Protein AF-A0A7U4E3Y2-F1 (afdb_monomer_lite)

Structure (mmCIF, N/CA/C/O backbone):
data_AF-A0A7U4E3Y2-F1
#
_entry.id   AF-A0A7U4E3Y2-F1
#
loop_
_atom_site.group_PDB
_atom_site.id
_atom_site.type_symbol
_atom_site.label_atom_id
_atom_site.label_alt_id
_atom_site.label_comp_id
_atom_site.label_asym_id
_atom_site.label_entity_id
_atom_site.label_seq_id
_atom_site.pdbx_PDB_ins_code
_atom_site.Cartn_x
_atom_site.Cartn_y
_atom_site.Cartn_z
_atom_site.occupancy
_atom_site.B_iso_or_equiv
_atom_site.auth_seq_id
_atom_site.auth_comp_id
_atom_site.auth_asym_id
_atom_site.auth_atom_id
_atom_site.pdbx_PDB_model_num
ATOM 1 N N . MET A 1 1 ? -3.030 -3.493 -23.514 1.00 62.75 1 MET A N 1
ATOM 2 C CA . MET A 1 1 ? -1.563 -3.368 -23.587 1.00 62.75 1 MET A CA 1
ATOM 3 C C . MET A 1 1 ? -1.017 -4.120 -22.395 1.00 62.75 1 MET A C 1
ATOM 5 O O . MET A 1 1 ? -1.572 -3.961 -21.314 1.00 62.75 1 MET A O 1
ATOM 9 N N . GLU A 1 2 ? -0.051 -5.001 -22.611 1.00 79.94 2 GLU A N 1
ATOM 10 C CA . GLU A 1 2 ? 0.626 -5.702 -21.521 1.00 79.94 2 GLU A CA 1
ATOM 11 C C . GLU A 1 2 ? 1.641 -4.741 -20.890 1.00 79.94 2 GLU A C 1
ATOM 13 O O . GLU A 1 2 ? 2.285 -3.979 -21.611 1.00 79.94 2 GLU A O 1
ATOM 18 N N . ILE A 1 3 ? 1.709 -4.692 -19.558 1.00 89.19 3 ILE A N 1
ATOM 19 C CA . ILE A 1 3 ? 2.671 -3.833 -18.860 1.00 89.19 3 ILE A CA 1
ATOM 20 C C . ILE A 1 3 ? 4.043 -4.491 -18.976 1.00 89.19 3 ILE A C 1
ATOM 22 O O . ILE A 1 3 ? 4.231 -5.607 -18.504 1.00 89.19 3 ILE A O 1
ATOM 26 N N . GLU A 1 4 ? 4.988 -3.804 -19.610 1.00 91.19 4 GLU A N 1
ATOM 27 C CA . GLU A 1 4 ? 6.334 -4.325 -19.834 1.00 91.19 4 GLU A CA 1
ATOM 28 C C . GLU A 1 4 ? 7.203 -4.212 -18.574 1.00 91.19 4 GLU A C 1
ATOM 30 O O . GLU A 1 4 ? 7.317 -3.144 -17.963 1.00 91.19 4 GLU A O 1
ATOM 35 N N . TYR A 1 5 ? 7.875 -5.304 -18.222 1.00 94.12 5 TYR A N 1
ATOM 36 C CA . TYR A 1 5 ? 8.876 -5.353 -17.161 1.00 94.12 5 TYR A CA 1
ATOM 37 C C . TYR A 1 5 ? 10.044 -6.264 -17.556 1.00 94.12 5 TYR A C 1
ATOM 39 O O . TYR A 1 5 ? 9.943 -7.058 -18.492 1.00 94.12 5 TYR A O 1
ATOM 47 N N . TYR A 1 6 ? 11.166 -6.131 -16.854 1.00 95.25 6 TYR A N 1
ATOM 48 C CA . TYR A 1 6 ? 12.346 -6.986 -16.990 1.00 95.25 6 TYR A CA 1
ATOM 49 C C . TYR A 1 6 ? 12.794 -7.495 -15.621 1.00 95.25 6 TYR A C 1
ATOM 51 O O . TYR A 1 6 ? 12.542 -6.852 -14.606 1.00 95.25 6 TYR A O 1
ATOM 59 N N . GLU A 1 7 ? 13.474 -8.637 -15.590 1.00 95.94 7 GLU A N 1
ATOM 60 C CA . GLU A 1 7 ? 14.035 -9.196 -14.360 1.00 95.94 7 GLU A CA 1
ATOM 61 C C . GLU A 1 7 ? 15.538 -8.899 -14.273 1.00 95.94 7 GLU A C 1
ATOM 63 O O . GLU A 1 7 ? 16.268 -9.034 -15.261 1.00 95.94 7 GLU A O 1
ATOM 68 N N . ARG A 1 8 ? 16.013 -8.520 -13.084 1.00 94.69 8 ARG A N 1
ATOM 69 C CA . ARG A 1 8 ? 17.439 -8.471 -12.749 1.00 94.69 8 ARG A CA 1
ATOM 70 C C . ARG A 1 8 ? 17.638 -8.897 -11.299 1.00 94.69 8 ARG A C 1
ATOM 72 O O . ARG A 1 8 ? 16.977 -8.374 -10.409 1.00 94.69 8 ARG A O 1
ATOM 79 N N . ASP A 1 9 ? 18.547 -9.843 -11.075 1.00 93.31 9 ASP A N 1
ATOM 80 C CA . ASP A 1 9 ? 18.881 -10.375 -9.745 1.00 93.31 9 ASP A CA 1
ATOM 81 C C . ASP A 1 9 ? 17.654 -10.874 -8.948 1.00 93.31 9 ASP A C 1
ATOM 83 O O . ASP A 1 9 ? 17.584 -10.725 -7.729 1.00 93.31 9 ASP A O 1
ATOM 87 N N . GLY A 1 10 ? 16.665 -11.459 -9.640 1.00 92.19 10 GLY A N 1
ATOM 88 C CA . GLY A 1 10 ? 15.426 -11.964 -9.037 1.00 92.19 10 GLY A CA 1
ATOM 89 C C . GLY A 1 10 ? 14.390 -10.889 -8.684 1.00 92.19 10 GLY A C 1
ATOM 90 O O . GLY A 1 10 ? 13.393 -11.198 -8.035 1.00 92.19 10 GLY A O 1
ATOM 91 N N . ILE A 1 11 ? 14.607 -9.636 -9.094 1.00 93.81 11 ILE A N 1
ATOM 92 C CA . ILE A 1 11 ? 13.677 -8.519 -8.900 1.00 93.81 11 ILE A CA 1
ATOM 93 C C . ILE A 1 11 ? 13.104 -8.119 -10.261 1.00 93.81 11 ILE A C 1
ATOM 95 O O . ILE A 1 11 ? 13.845 -7.962 -11.232 1.00 93.81 11 ILE A O 1
ATOM 99 N N . ASN A 1 12 ? 11.785 -7.931 -10.330 1.00 96.56 12 ASN A N 1
ATOM 100 C CA . ASN A 1 12 ? 11.120 -7.394 -11.516 1.00 96.56 12 ASN A CA 1
ATOM 101 C C . ASN A 1 12 ? 11.146 -5.865 -11.498 1.00 96.56 12 ASN A C 1
ATOM 103 O O . ASN A 1 12 ? 10.897 -5.249 -10.465 1.00 96.56 12 ASN A O 1
ATOM 107 N N . PHE A 1 13 ? 11.386 -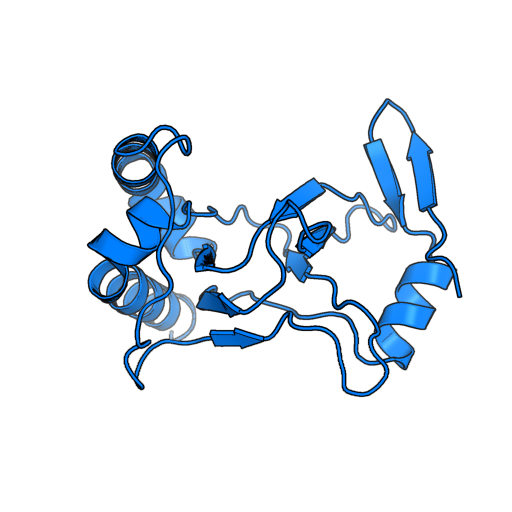5.249 -12.649 1.00 97.50 13 PHE A N 1
ATOM 108 C CA . PHE A 1 13 ? 11.453 -3.804 -12.831 1.00 97.50 13 PHE A CA 1
ATOM 109 C C . PHE A 1 13 ? 10.527 -3.380 -13.962 1.00 97.50 13 PHE A C 1
ATOM 111 O O . PHE A 1 13 ? 10.596 -3.937 -15.058 1.00 97.50 13 PHE A O 1
ATOM 118 N N . LEU A 1 14 ? 9.698 -2.362 -13.735 1.00 97.38 14 LEU A N 1
ATOM 119 C CA . LEU A 1 14 ? 8.948 -1.729 -14.817 1.00 97.38 14 LEU A CA 1
ATOM 120 C C . LEU A 1 14 ? 9.908 -1.023 -15.779 1.00 97.38 14 LEU A C 1
ATOM 122 O O . LEU A 1 14 ? 10.882 -0.393 -15.362 1.00 97.38 14 LEU A O 1
ATOM 126 N N . THR A 1 15 ? 9.613 -1.081 -17.078 1.00 96.50 15 THR A N 1
ATOM 127 C CA . THR A 1 15 ? 10.334 -0.253 -18.053 1.00 96.50 15 THR A CA 1
ATOM 128 C C . THR A 1 15 ? 9.908 1.214 -17.929 1.00 96.50 15 THR A C 1
ATOM 130 O O . THR A 1 15 ? 8.796 1.528 -17.497 1.00 96.50 15 THR A O 1
ATOM 133 N N . ALA A 1 16 ? 10.758 2.144 -18.374 1.00 94.94 16 ALA A N 1
ATOM 134 C CA . ALA A 1 16 ? 10.388 3.560 -18.433 1.00 94.94 16 ALA A CA 1
ATOM 135 C C . ALA A 1 16 ? 9.137 3.804 -19.306 1.00 94.94 16 ALA A C 1
ATOM 137 O O . ALA A 1 16 ? 8.304 4.643 -18.969 1.00 94.94 16 ALA A O 1
ATOM 138 N N . ASN A 1 17 ? 8.966 3.030 -20.387 1.00 95.50 17 ASN A N 1
ATOM 139 C CA . ASN A 1 17 ? 7.773 3.085 -21.238 1.00 95.50 17 ASN A CA 1
ATOM 140 C C . ASN A 1 17 ? 6.518 2.618 -20.491 1.00 95.50 17 ASN A C 1
ATOM 142 O O . ASN A 1 17 ? 5.470 3.253 -20.603 1.00 95.50 17 ASN A O 1
ATOM 146 N N . ALA A 1 18 ? 6.623 1.544 -19.703 1.00 96.19 18 ALA A N 1
ATOM 147 C CA . ALA A 1 18 ? 5.526 1.063 -18.873 1.00 96.19 18 ALA A CA 1
ATOM 148 C C . ALA A 1 18 ? 5.103 2.113 -17.838 1.00 96.19 18 ALA A C 1
ATOM 150 O O . ALA A 1 18 ? 3.914 2.403 -17.712 1.00 96.19 18 ALA A O 1
ATOM 151 N N . VAL A 1 19 ? 6.058 2.746 -17.149 1.00 96.31 19 VAL A N 1
ATOM 152 C CA . VAL A 1 19 ? 5.756 3.829 -16.198 1.00 96.31 19 VAL A CA 1
ATOM 153 C C . VAL A 1 19 ? 5.124 5.028 -16.905 1.00 96.31 19 VAL A C 1
ATOM 155 O O . VAL A 1 19 ? 4.103 5.529 -16.437 1.00 96.31 19 VAL A O 1
ATOM 158 N N . ALA A 1 20 ? 5.657 5.451 -18.055 1.00 95.62 20 ALA A N 1
ATOM 159 C CA . ALA A 1 20 ? 5.083 6.543 -18.841 1.00 95.62 20 ALA A CA 1
ATOM 160 C C . ALA A 1 20 ? 3.629 6.254 -19.255 1.00 95.62 20 ALA A C 1
ATOM 162 O O . ALA A 1 20 ? 2.765 7.117 -19.100 1.00 95.62 20 ALA A O 1
ATOM 163 N N . TYR A 1 21 ? 3.341 5.025 -19.692 1.00 95.81 21 TYR A N 1
ATOM 164 C CA . TYR A 1 21 ? 1.981 4.579 -19.991 1.00 95.81 21 TYR A CA 1
ATOM 165 C C . TYR A 1 21 ? 1.075 4.638 -18.753 1.00 95.81 21 TYR A C 1
ATOM 167 O O . TYR A 1 21 ? -0.019 5.202 -18.811 1.00 95.81 21 TYR A O 1
ATOM 175 N N . LEU A 1 22 ? 1.524 4.111 -17.608 1.00 96.56 22 LEU A N 1
ATOM 176 C CA . LEU A 1 22 ? 0.753 4.156 -16.363 1.00 96.56 22 LEU A CA 1
ATOM 177 C C . LEU A 1 22 ? 0.461 5.602 -15.921 1.00 96.56 22 LEU A C 1
ATOM 179 O O . LEU A 1 22 ? -0.651 5.888 -15.469 1.00 96.56 22 LEU A O 1
ATOM 183 N N . MET A 1 23 ? 1.418 6.521 -16.083 1.00 95.50 23 MET A N 1
ATOM 184 C CA . MET A 1 23 ? 1.230 7.951 -15.808 1.00 95.50 23 MET A CA 1
ATOM 185 C C . MET A 1 23 ? 0.214 8.587 -16.764 1.00 95.50 23 MET A C 1
ATOM 187 O O . MET A 1 23 ? -0.714 9.259 -16.310 1.00 95.50 23 MET A O 1
ATOM 191 N N . GLU A 1 24 ? 0.347 8.350 -18.072 1.00 96.19 24 GLU A N 1
ATOM 192 C CA . GLU A 1 24 ? -0.558 8.879 -19.102 1.00 96.19 24 GLU A CA 1
ATOM 193 C C . GLU A 1 24 ? -2.006 8.430 -18.862 1.00 96.19 24 GLU A C 1
ATOM 195 O O . GLU A 1 24 ? -2.941 9.232 -18.930 1.00 96.19 24 GLU A O 1
ATOM 200 N N . GLN A 1 25 ? -2.188 7.160 -18.497 1.00 95.94 25 GLN A N 1
ATOM 201 C CA . GLN A 1 25 ? -3.495 6.577 -18.197 1.00 95.94 25 GLN A CA 1
ATOM 202 C C . GLN A 1 25 ? -4.009 6.906 -16.783 1.00 95.94 25 GLN A C 1
ATOM 204 O O . GLN A 1 25 ? -5.108 6.477 -16.420 1.00 95.94 25 GLN A O 1
ATOM 209 N N . LYS A 1 26 ? -3.249 7.668 -15.980 1.00 96.38 26 LYS A N 1
ATOM 210 C CA . LYS A 1 26 ? -3.566 8.004 -14.577 1.00 96.38 26 LYS A CA 1
ATOM 211 C C . LYS A 1 26 ? -3.828 6.759 -13.720 1.00 96.38 26 LYS A C 1
ATOM 213 O O . LYS A 1 26 ? -4.767 6.716 -12.925 1.00 96.38 26 LYS A O 1
ATOM 218 N N . LEU A 1 27 ? -3.004 5.732 -13.915 1.00 97.25 27 LEU A N 1
ATOM 219 C CA . LEU A 1 27 ? -3.095 4.443 -13.230 1.00 97.25 27 LEU A CA 1
ATOM 220 C C . LEU A 1 27 ? -2.175 4.343 -12.012 1.00 97.25 27 LEU A C 1
ATOM 222 O O . LEU A 1 27 ? -2.240 3.346 -11.307 1.00 97.25 27 LEU A O 1
ATOM 226 N N . ILE A 1 28 ? -1.344 5.349 -11.740 1.00 97.69 28 ILE A N 1
ATOM 227 C CA . ILE A 1 28 ? -0.491 5.383 -10.548 1.00 97.69 28 ILE A CA 1
ATOM 228 C C . ILE A 1 28 ? -1.223 6.105 -9.422 1.00 97.69 28 ILE A C 1
ATOM 230 O O . ILE A 1 28 ? -1.695 7.230 -9.591 1.00 97.69 28 ILE A O 1
ATOM 234 N N . VAL A 1 29 ? -1.292 5.453 -8.266 1.00 97.88 29 VAL A N 1
ATOM 235 C CA . VAL A 1 29 ? -1.754 6.036 -7.010 1.00 97.88 29 VAL A CA 1
ATOM 236 C C . VAL A 1 29 ? -0.538 6.267 -6.124 1.00 97.88 29 VAL A C 1
ATOM 238 O O . VAL A 1 29 ? 0.235 5.349 -5.862 1.00 97.88 29 VAL A O 1
ATOM 241 N N . GLU A 1 30 ? -0.381 7.497 -5.648 1.00 96.38 30 GLU A N 1
ATOM 242 C CA . GLU A 1 30 ? 0.577 7.852 -4.604 1.00 96.38 30 GLU A CA 1
ATOM 243 C C . GLU A 1 30 ? -0.125 7.836 -3.244 1.00 96.38 30 GLU A C 1
ATOM 245 O O . GLU A 1 30 ? -1.229 8.368 -3.100 1.00 96.38 30 GLU A O 1
ATOM 250 N N . ALA A 1 31 ? 0.515 7.259 -2.226 1.00 94.75 31 ALA A N 1
ATOM 251 C CA . ALA A 1 31 ? -0.083 7.131 -0.897 1.00 94.75 31 ALA A CA 1
ATOM 252 C C . ALA A 1 31 ? 0.865 7.523 0.254 1.00 94.75 31 ALA A C 1
ATOM 254 O O . ALA A 1 31 ? 1.034 6.754 1.205 1.00 94.75 31 ALA A O 1
ATOM 255 N N . PRO A 1 32 ? 1.459 8.734 0.238 1.00 95.38 32 PRO A N 1
ATOM 256 C CA . PRO A 1 32 ? 2.400 9.146 1.282 1.00 95.38 32 PRO A CA 1
ATOM 257 C C . PRO A 1 32 ? 1.743 9.212 2.669 1.00 95.38 32 PRO A C 1
ATOM 259 O O . PRO A 1 32 ? 2.384 8.929 3.675 1.00 95.38 32 PRO A O 1
ATOM 262 N N . LYS A 1 33 ? 0.443 9.529 2.718 1.00 95.94 33 LYS A N 1
ATOM 263 C CA . LYS A 1 33 ? -0.372 9.577 3.943 1.00 95.94 33 LYS A CA 1
ATOM 264 C C . LYS A 1 33 ? -0.863 8.206 4.411 1.00 95.94 33 LYS A C 1
ATOM 266 O O . LYS A 1 33 ? -1.461 8.124 5.481 1.00 95.94 33 LYS A O 1
ATOM 271 N N . GLY A 1 34 ? -0.646 7.149 3.632 1.00 97.31 34 GLY A N 1
ATOM 272 C CA . GLY A 1 34 ? -1.286 5.864 3.881 1.00 97.31 34 GLY A CA 1
ATOM 273 C C . GLY A 1 34 ? -2.813 5.913 3.735 1.00 97.31 34 GLY A C 1
ATOM 274 O O . GLY A 1 34 ? -3.380 6.904 3.264 1.00 97.31 34 GLY A O 1
ATOM 275 N N . GLY A 1 35 ? -3.479 4.834 4.133 1.00 98.25 35 GLY A N 1
ATOM 276 C CA . GLY A 1 35 ? -4.931 4.679 4.064 1.00 98.25 35 GLY A CA 1
ATOM 277 C C . GLY A 1 35 ? -5.366 3.230 3.861 1.00 98.25 35 GLY A C 1
ATOM 278 O O . GLY A 1 35 ? -4.541 2.346 3.638 1.00 98.25 35 GLY A O 1
ATOM 279 N N . LEU A 1 36 ? -6.677 3.006 3.929 1.00 98.62 36 LEU A N 1
ATOM 280 C CA . LEU A 1 36 ? -7.287 1.713 3.624 1.00 98.62 36 LEU A CA 1
ATOM 281 C C . LEU A 1 36 ? -7.285 1.489 2.108 1.00 98.62 36 LEU A C 1
ATOM 283 O O . LEU A 1 36 ? -7.773 2.336 1.356 1.00 98.62 36 LEU A O 1
ATOM 287 N N . ILE A 1 37 ? -6.766 0.350 1.661 1.00 98.44 37 ILE A N 1
ATOM 288 C CA . ILE A 1 37 ? -6.723 -0.026 0.251 1.00 98.44 37 ILE A CA 1
ATOM 289 C C . ILE A 1 37 ? -8.096 -0.532 -0.184 1.00 98.44 37 ILE A C 1
ATOM 291 O O . ILE A 1 37 ? -8.598 -1.540 0.308 1.00 98.44 37 ILE A O 1
ATOM 295 N N . LEU A 1 38 ? -8.684 0.150 -1.164 1.00 97.56 38 LEU A N 1
ATOM 296 C CA . LEU A 1 38 ? -9.794 -0.380 -1.945 1.00 97.56 38 LEU A CA 1
ATOM 297 C C . LEU A 1 38 ? -9.242 -0.889 -3.261 1.00 97.56 38 LEU A C 1
ATOM 299 O O . LEU A 1 38 ? -8.907 -0.099 -4.138 1.00 97.56 38 LEU A O 1
ATOM 303 N N . GLY A 1 39 ? -9.146 -2.201 -3.406 1.00 96.31 39 GLY A N 1
ATOM 304 C CA . GLY A 1 39 ? -8.499 -2.822 -4.550 1.00 96.31 39 GLY A CA 1
ATOM 305 C C . GLY A 1 39 ? -8.853 -4.300 -4.678 1.00 96.31 39 GLY A C 1
ATOM 306 O O . GLY A 1 39 ? -9.622 -4.812 -3.866 1.00 96.31 39 GLY A O 1
ATOM 307 N N . PRO A 1 40 ? -8.324 -4.967 -5.713 1.00 95.44 40 PRO A N 1
ATOM 308 C CA . PRO A 1 40 ? -8.483 -6.405 -5.904 1.00 95.44 40 PRO A CA 1
ATOM 309 C C . PRO A 1 40 ? -7.841 -7.214 -4.770 1.00 95.44 40 PRO A C 1
ATOM 311 O O . PRO A 1 40 ? -6.853 -6.797 -4.163 1.00 95.44 40 PRO A O 1
ATOM 314 N N . SER A 1 41 ? -8.377 -8.405 -4.529 1.00 93.31 41 SER A N 1
ATOM 315 C CA . SER A 1 41 ? -7.728 -9.435 -3.711 1.00 93.31 41 SER A CA 1
ATOM 316 C C . SER A 1 41 ? -6.514 -10.049 -4.424 1.00 93.31 41 SER A C 1
ATOM 318 O O . SER A 1 41 ? -6.386 -9.948 -5.649 1.00 93.31 41 SER A O 1
ATOM 320 N N . HIS A 1 42 ? -5.657 -10.778 -3.700 1.00 91.25 42 HIS A N 1
ATOM 321 C CA . HIS A 1 42 ? -4.575 -11.558 -4.325 1.00 91.25 42 HIS A CA 1
ATOM 322 C C . HIS A 1 42 ? -5.088 -12.579 -5.359 1.00 91.25 42 HIS A C 1
ATOM 324 O O . HIS A 1 42 ? -4.479 -12.765 -6.409 1.00 91.25 42 HIS A O 1
ATOM 330 N N . ASN A 1 43 ? -6.264 -13.181 -5.137 1.00 90.12 43 ASN A N 1
ATOM 331 C CA . ASN A 1 43 ? -6.881 -14.113 -6.097 1.00 90.12 43 ASN A CA 1
ATOM 332 C C . ASN A 1 43 ? -7.304 -13.433 -7.409 1.00 90.12 43 ASN A C 1
ATOM 334 O O . ASN A 1 43 ? -7.463 -14.091 -8.436 1.00 90.12 43 ASN A O 1
ATOM 338 N N . GLU A 1 44 ? -7.478 -12.115 -7.384 1.00 90.38 44 GLU A N 1
ATOM 339 C CA . GLU A 1 44 ? -7.760 -11.289 -8.555 1.00 90.38 44 GLU A CA 1
ATOM 340 C C . GLU A 1 44 ? -6.474 -10.666 -9.126 1.00 90.38 44 GLU A C 1
ATOM 342 O O . GLU A 1 44 ? -6.532 -9.867 -10.062 1.00 90.38 44 GLU A O 1
ATOM 347 N N . GLY A 1 45 ? -5.304 -11.050 -8.608 1.00 90.75 45 GLY A N 1
ATOM 348 C CA . GLY A 1 45 ? -3.975 -10.593 -9.014 1.00 90.75 45 GLY A CA 1
ATOM 349 C C . GLY A 1 45 ? -3.502 -9.310 -8.332 1.00 90.75 45 GLY A C 1
ATOM 350 O O . GLY A 1 45 ? -2.669 -8.621 -8.912 1.00 90.75 45 GLY A O 1
ATOM 351 N N . GLY A 1 46 ? -4.093 -8.961 -7.184 1.00 94.81 46 GLY A N 1
ATOM 352 C CA . GLY A 1 46 ? -3.580 -7.965 -6.245 1.00 94.81 46 GLY A CA 1
ATOM 353 C C . GLY A 1 46 ? -3.345 -6.558 -6.802 1.00 94.81 46 GLY A C 1
ATOM 354 O O . GLY A 1 46 ? -3.747 -6.182 -7.910 1.00 94.81 46 GLY A O 1
ATOM 355 N N . VAL A 1 47 ? -2.703 -5.748 -5.971 1.00 96.94 47 VAL A N 1
ATOM 356 C CA . VAL A 1 47 ? -2.217 -4.412 -6.294 1.00 96.94 47 VAL A CA 1
ATOM 357 C C . VAL A 1 47 ? -0.704 -4.476 -6.379 1.00 96.94 47 VAL A C 1
ATOM 359 O O . VAL A 1 47 ? -0.023 -4.609 -5.365 1.00 96.94 47 VAL A O 1
ATOM 362 N N . ASN A 1 48 ? -0.172 -4.318 -7.586 1.00 97.06 48 ASN A N 1
ATOM 363 C CA . ASN A 1 48 ? 1.267 -4.228 -7.764 1.00 97.06 48 ASN A CA 1
ATOM 364 C C . ASN A 1 48 ? 1.813 -2.917 -7.193 1.00 97.06 48 ASN A C 1
ATOM 366 O O . ASN A 1 48 ? 1.257 -1.832 -7.416 1.00 97.06 48 ASN A O 1
ATOM 370 N N . VAL A 1 49 ? 2.942 -3.035 -6.500 1.00 97.31 49 VAL A N 1
ATOM 371 C CA . VAL A 1 49 ? 3.608 -1.933 -5.817 1.00 97.31 49 VAL A CA 1
ATOM 372 C C . VAL A 1 49 ? 5.020 -1.782 -6.351 1.00 97.31 49 VAL A C 1
ATOM 374 O O . VAL A 1 49 ? 5.794 -2.738 -6.351 1.00 97.31 49 VAL A O 1
ATOM 377 N N . PHE A 1 50 ? 5.383 -0.572 -6.760 1.00 97.19 50 PHE A N 1
ATOM 378 C CA . PHE A 1 50 ? 6.740 -0.263 -7.201 1.00 97.19 50 PHE A CA 1
ATOM 379 C C . PHE A 1 50 ? 7.305 0.967 -6.488 1.00 97.19 50 PHE A C 1
ATOM 381 O O . PHE A 1 50 ? 6.591 1.710 -5.806 1.00 97.19 50 PHE A O 1
ATOM 388 N N . ARG A 1 51 ? 8.612 1.175 -6.626 1.00 95.56 51 ARG A N 1
ATOM 389 C CA . ARG A 1 51 ? 9.315 2.377 -6.156 1.00 95.56 51 ARG A CA 1
ATOM 390 C C . ARG A 1 51 ? 10.073 3.025 -7.295 1.00 95.56 51 ARG A C 1
ATOM 392 O O . ARG A 1 51 ? 10.331 2.385 -8.302 1.00 95.56 51 ARG A O 1
ATOM 399 N N . TRP A 1 52 ? 10.455 4.283 -7.113 1.00 93.31 52 TRP A N 1
ATOM 400 C CA . TRP A 1 52 ? 11.444 4.934 -7.967 1.00 93.31 52 TRP A CA 1
ATOM 401 C C . TRP A 1 52 ? 12.791 4.971 -7.239 1.00 93.31 52 TRP A C 1
ATOM 403 O O . TRP A 1 52 ? 12.972 5.723 -6.275 1.00 93.31 52 TRP A O 1
ATOM 413 N N . GLU A 1 53 ? 13.738 4.155 -7.702 1.00 91.06 53 GLU A N 1
ATOM 414 C CA . GLU A 1 53 ? 15.070 4.004 -7.112 1.00 91.06 53 GLU A CA 1
ATOM 415 C C . GLU A 1 53 ? 16.139 4.061 -8.211 1.00 91.06 53 GLU A C 1
ATOM 417 O O . GLU A 1 53 ? 16.125 3.246 -9.120 1.00 91.06 53 GLU A O 1
ATOM 422 N N . ASN A 1 54 ? 17.069 5.024 -8.138 1.00 88.38 54 ASN A N 1
ATOM 423 C CA . ASN A 1 54 ? 18.211 5.157 -9.062 1.00 88.38 54 ASN A CA 1
ATOM 424 C C . ASN A 1 54 ? 17.847 5.086 -10.564 1.00 88.38 54 ASN A C 1
ATOM 426 O O . ASN A 1 54 ? 18.510 4.387 -11.322 1.00 88.38 54 ASN A O 1
ATOM 430 N N . ASP A 1 55 ? 16.801 5.809 -10.979 1.00 87.94 55 ASP A N 1
ATOM 431 C CA . ASP A 1 55 ? 16.257 5.802 -12.353 1.00 87.94 55 ASP A CA 1
ATOM 432 C C . ASP A 1 55 ? 15.674 4.459 -12.821 1.00 87.94 55 ASP A C 1
ATOM 434 O O . ASP A 1 55 ? 15.425 4.249 -14.008 1.00 87.94 55 ASP A O 1
ATOM 438 N N . GLU A 1 56 ? 15.379 3.575 -11.872 1.00 94.31 56 GLU A N 1
ATOM 439 C CA . GLU A 1 56 ? 14.726 2.295 -12.096 1.00 94.31 56 GLU A CA 1
ATOM 440 C C . GLU A 1 56 ? 13.450 2.165 -11.264 1.00 94.31 56 GLU A C 1
ATOM 442 O O . GLU A 1 56 ? 13.195 2.922 -10.319 1.00 94.31 56 GLU A O 1
ATOM 447 N N . PHE A 1 57 ? 12.637 1.178 -11.642 1.00 96.69 57 PHE A N 1
ATOM 448 C CA . PHE A 1 57 ? 11.283 1.012 -11.130 1.00 96.69 57 PHE A CA 1
ATOM 449 C C . PHE A 1 57 ? 11.037 -0.405 -10.597 1.00 96.69 57 PHE A C 1
ATOM 451 O O . PHE A 1 57 ? 10.243 -1.146 -11.186 1.00 96.69 57 PHE A O 1
ATOM 458 N N . PRO A 1 58 ? 11.736 -0.831 -9.527 1.00 96.88 58 PRO A N 1
ATOM 459 C CA . PRO A 1 58 ? 11.553 -2.163 -8.967 1.00 96.88 58 PRO A CA 1
ATOM 460 C C . PRO A 1 58 ? 10.120 -2.351 -8.467 1.00 96.88 58 PRO A C 1
ATOM 462 O O . PRO A 1 58 ? 9.580 -1.500 -7.755 1.00 96.88 58 PRO A O 1
ATOM 465 N N . ILE A 1 59 ? 9.530 -3.492 -8.807 1.00 96.62 59 ILE A N 1
ATOM 466 C CA . ILE A 1 59 ? 8.304 -4.010 -8.208 1.00 96.62 59 ILE A CA 1
ATOM 467 C C . ILE A 1 59 ? 8.708 -4.645 -6.879 1.00 96.62 59 ILE A C 1
ATOM 469 O O . ILE A 1 59 ? 9.466 -5.612 -6.845 1.00 96.62 59 ILE A O 1
ATOM 473 N N . VAL A 1 60 ? 8.245 -4.059 -5.779 1.00 95.00 60 VAL A N 1
ATOM 474 C CA . VAL A 1 60 ? 8.737 -4.364 -4.426 1.00 95.00 60 VAL A CA 1
ATOM 475 C C . VAL A 1 60 ? 7.760 -5.184 -3.597 1.00 95.00 60 VAL A C 1
ATOM 477 O O . VAL A 1 60 ? 8.164 -5.780 -2.602 1.00 95.00 60 VAL A O 1
ATOM 480 N N . ALA A 1 61 ? 6.482 -5.185 -3.969 1.00 94.81 61 ALA A N 1
ATOM 481 C CA . ALA A 1 61 ? 5.446 -5.919 -3.263 1.00 94.81 61 ALA A CA 1
ATOM 482 C C . ALA A 1 61 ? 4.199 -6.097 -4.136 1.00 94.81 61 ALA A C 1
ATOM 484 O O . ALA A 1 61 ? 4.004 -5.401 -5.136 1.00 94.81 61 ALA A O 1
ATOM 485 N N . GLU A 1 62 ? 3.333 -6.993 -3.684 1.00 96.19 62 GLU A N 1
ATOM 486 C CA . GLU A 1 62 ? 1.934 -7.064 -4.077 1.00 96.19 62 GLU A CA 1
ATOM 487 C C . GLU A 1 62 ? 1.102 -6.904 -2.802 1.00 96.19 62 GLU A C 1
ATOM 489 O O . GLU A 1 62 ? 1.369 -7.585 -1.813 1.00 96.19 62 GLU A O 1
ATOM 494 N N . PHE A 1 63 ? 0.142 -5.982 -2.812 1.00 96.50 63 PHE A N 1
ATOM 495 C CA . PHE A 1 63 ? -0.821 -5.774 -1.724 1.00 96.50 63 PHE A CA 1
ATOM 496 C C . PHE A 1 63 ? -2.201 -6.280 -2.144 1.00 96.50 63 PHE A C 1
ATOM 498 O O . PHE A 1 63 ? -2.455 -6.496 -3.331 1.00 96.50 63 PHE A O 1
ATOM 505 N N . GLU A 1 64 ? -3.118 -6.415 -1.197 1.00 95.44 64 GLU A N 1
ATOM 506 C CA . GLU A 1 64 ? -4.514 -6.741 -1.477 1.00 95.44 64 GLU A CA 1
ATOM 507 C C . GLU A 1 64 ? -5.496 -5.689 -0.951 1.00 95.44 64 GLU A C 1
ATOM 509 O O . GLU A 1 64 ? -5.200 -4.850 -0.096 1.00 95.44 64 GLU A O 1
ATOM 514 N N . GLY A 1 65 ? -6.708 -5.713 -1.507 1.00 97.19 65 GLY A N 1
ATOM 515 C CA . GLY A 1 65 ? -7.837 -4.968 -0.971 1.00 97.19 65 GLY A CA 1
ATOM 516 C C . GLY A 1 65 ? -8.052 -5.259 0.513 1.00 97.19 65 GLY A C 1
ATOM 517 O O . GLY A 1 65 ? -7.836 -6.377 0.976 1.00 97.19 65 GLY A O 1
ATOM 518 N N . TRP A 1 66 ? -8.533 -4.248 1.237 1.00 97.81 66 TRP A N 1
ATOM 519 C CA . TRP A 1 66 ? -8.803 -4.273 2.678 1.00 97.81 66 TRP A CA 1
ATOM 520 C C . TRP A 1 66 ? -7.581 -4.238 3.593 1.00 97.81 66 TRP A C 1
ATOM 522 O O . TRP A 1 66 ? -7.751 -4.168 4.811 1.00 97.81 66 TRP A O 1
ATOM 532 N N . GLU A 1 67 ? -6.371 -4.209 3.047 1.00 98.00 67 GLU A N 1
ATOM 533 C CA . GLU A 1 67 ? -5.176 -3.897 3.823 1.00 98.00 67 GLU A CA 1
ATOM 534 C C . GLU A 1 67 ? -5.073 -2.401 4.128 1.00 98.00 67 GLU A C 1
ATOM 536 O O . GLU A 1 67 ? -5.585 -1.545 3.398 1.00 98.00 67 GLU A O 1
ATOM 541 N N . TYR A 1 68 ? -4.382 -2.066 5.214 1.00 98.50 68 TYR A N 1
ATOM 542 C CA . TYR A 1 68 ? -4.118 -0.683 5.593 1.00 98.50 68 TYR A CA 1
ATOM 543 C C . TYR A 1 68 ? -2.648 -0.349 5.388 1.00 98.50 68 TYR A C 1
ATOM 545 O O . TYR A 1 68 ? -1.770 -0.952 6.004 1.00 98.50 68 TYR A O 1
ATOM 553 N N . LEU A 1 69 ? -2.372 0.657 4.563 1.00 98.56 69 LEU A N 1
ATOM 554 C CA . LEU A 1 69 ? -1.031 1.194 4.391 1.00 98.56 69 LEU A CA 1
ATOM 555 C C . LEU A 1 69 ? -0.778 2.273 5.444 1.00 98.56 69 LEU A C 1
ATOM 557 O O . LEU A 1 69 ? -1.436 3.313 5.440 1.00 98.56 69 LEU A O 1
ATOM 561 N N . ALA A 1 70 ? 0.203 2.064 6.314 1.00 98.31 70 ALA A N 1
ATOM 562 C CA . ALA A 1 70 ? 0.685 3.090 7.225 1.00 98.31 70 ALA A CA 1
ATOM 563 C C . ALA A 1 70 ? 1.562 4.114 6.487 1.00 98.31 70 ALA A C 1
ATOM 565 O O . ALA A 1 70 ? 2.313 3.801 5.560 1.00 98.31 70 ALA A O 1
ATOM 566 N N . ASN A 1 71 ? 1.498 5.368 6.919 1.00 98.00 71 ASN A N 1
ATOM 567 C CA . ASN A 1 71 ? 2.424 6.402 6.483 1.00 98.00 71 ASN A CA 1
ATOM 568 C C . ASN A 1 71 ? 3.828 6.143 7.072 1.00 98.00 71 ASN A C 1
ATOM 570 O O . ASN A 1 71 ? 3.964 5.408 8.061 1.00 98.00 71 ASN A O 1
ATOM 574 N N . PRO A 1 72 ? 4.889 6.733 6.498 1.00 97.19 72 PRO A N 1
ATOM 575 C CA . PRO A 1 72 ? 6.252 6.411 6.903 1.00 97.19 72 PRO A CA 1
ATOM 576 C C . PRO A 1 72 ? 6.603 6.852 8.329 1.00 97.19 72 PRO A C 1
ATOM 578 O O . PRO A 1 72 ? 7.388 6.184 8.999 1.00 97.19 72 PRO A O 1
ATOM 581 N N . PHE A 1 73 ? 6.008 7.934 8.837 1.00 97.62 73 PHE A N 1
ATOM 582 C CA . PHE A 1 73 ? 6.250 8.397 10.206 1.00 97.62 73 PHE A CA 1
ATOM 583 C C . PHE A 1 73 ? 5.602 7.472 11.236 1.00 97.62 73 PHE A C 1
ATOM 585 O O . PHE A 1 73 ? 6.245 7.087 12.211 1.00 97.62 73 PHE A O 1
ATOM 592 N N . PHE A 1 74 ? 4.354 7.062 10.990 1.00 97.81 74 PHE A N 1
ATOM 593 C CA . PHE A 1 74 ? 3.668 6.083 11.831 1.00 97.81 74 PHE A CA 1
ATOM 594 C C . PHE A 1 74 ? 4.407 4.746 11.819 1.00 97.81 74 PHE A C 1
ATOM 596 O O . PHE A 1 74 ? 4.669 4.177 12.876 1.00 97.81 74 PHE A O 1
ATOM 603 N N . THR A 1 75 ? 4.840 4.309 10.634 1.00 97.69 75 THR A N 1
ATOM 604 C CA . THR A 1 75 ? 5.663 3.107 10.459 1.00 97.69 75 THR A CA 1
ATOM 605 C C . THR A 1 75 ? 6.939 3.169 11.294 1.00 97.69 75 THR A C 1
ATOM 607 O O . THR A 1 75 ? 7.242 2.228 12.023 1.00 97.69 75 THR A O 1
ATOM 610 N N . ALA A 1 76 ? 7.679 4.277 11.227 1.00 97.00 76 ALA A N 1
ATOM 611 C CA . ALA A 1 76 ? 8.930 4.430 11.960 1.00 97.00 76 ALA A CA 1
ATOM 612 C C . ALA A 1 76 ? 8.728 4.456 13.485 1.00 97.00 76 ALA A C 1
ATOM 614 O O . ALA A 1 76 ? 9.521 3.867 14.216 1.00 97.00 76 ALA A O 1
ATOM 615 N N . GLN A 1 77 ? 7.678 5.125 13.967 1.00 97.56 77 GLN A N 1
ATOM 616 C CA . GLN A 1 77 ? 7.447 5.319 15.400 1.00 97.56 77 GLN A CA 1
ATOM 617 C C . GLN A 1 77 ? 6.767 4.115 16.079 1.00 97.56 77 GLN A C 1
ATOM 619 O O . GLN A 1 77 ? 7.015 3.874 17.258 1.00 97.56 77 GLN A O 1
ATOM 624 N N . TYR A 1 78 ? 5.936 3.357 15.356 1.00 97.69 78 TYR A N 1
ATOM 625 C CA . TYR A 1 78 ? 5.096 2.283 15.910 1.00 97.69 78 TYR A CA 1
ATOM 626 C C . TYR A 1 78 ? 5.426 0.893 15.346 1.00 97.69 78 TYR A C 1
ATOM 628 O O . TYR A 1 78 ? 4.630 -0.027 15.512 1.00 97.69 78 TYR A O 1
ATOM 636 N N . SER A 1 79 ? 6.584 0.703 14.708 1.00 96.69 79 SER A N 1
ATOM 637 C CA . SER A 1 79 ? 6.955 -0.546 14.017 1.00 96.69 79 SER A CA 1
ATOM 638 C C . SER A 1 79 ? 6.678 -1.822 14.825 1.00 96.69 79 SER A C 1
ATOM 640 O O . SER A 1 79 ? 6.003 -2.715 14.327 1.00 96.69 79 SER A O 1
ATOM 642 N N . GLN A 1 80 ? 7.097 -1.881 16.095 1.00 97.25 80 GLN A N 1
ATOM 643 C CA . GLN A 1 80 ? 6.862 -3.044 16.968 1.00 97.25 80 GLN A CA 1
ATOM 644 C C . GLN A 1 80 ? 5.374 -3.306 17.239 1.00 97.25 80 GLN A C 1
ATOM 646 O O . GLN A 1 80 ? 4.938 -4.451 17.312 1.00 97.25 80 GLN A O 1
ATOM 651 N N . GLN A 1 81 ? 4.577 -2.249 17.404 1.00 97.44 81 GLN A N 1
ATOM 652 C CA . GLN A 1 81 ? 3.136 -2.378 17.633 1.00 97.44 81 GLN A CA 1
ATOM 653 C C . GLN A 1 81 ? 2.403 -2.770 16.352 1.00 97.44 81 GLN A C 1
ATOM 655 O O . GLN A 1 81 ? 1.480 -3.578 16.409 1.00 97.44 81 GLN A O 1
ATOM 660 N N . LEU A 1 82 ? 2.832 -2.244 15.204 1.00 97.81 82 LEU A N 1
ATOM 661 C CA . LEU A 1 82 ? 2.310 -2.639 13.900 1.00 97.81 82 LEU A CA 1
ATOM 662 C C . LEU A 1 82 ? 2.613 -4.110 13.614 1.00 97.81 82 LEU A C 1
ATOM 664 O O . LEU A 1 82 ? 1.720 -4.832 13.185 1.00 97.81 82 LEU A O 1
ATOM 668 N N . GLU A 1 83 ? 3.819 -4.581 13.928 1.00 96.81 83 GLU A N 1
ATOM 669 C CA . GLU A 1 83 ? 4.186 -5.995 13.833 1.00 96.81 83 GLU A CA 1
ATOM 670 C C . GLU A 1 83 ? 3.336 -6.875 14.763 1.00 96.81 83 GLU A C 1
ATOM 672 O O . GLU A 1 83 ? 2.787 -7.891 14.329 1.00 96.81 83 GLU A O 1
ATOM 677 N N . ALA A 1 84 ? 3.162 -6.466 16.023 1.00 96.94 84 ALA A N 1
ATOM 678 C CA . ALA A 1 84 ? 2.334 -7.192 16.984 1.00 96.94 84 ALA A CA 1
ATOM 679 C C . ALA A 1 84 ? 0.872 -7.301 16.517 1.00 96.94 84 ALA A C 1
ATOM 681 O O . ALA A 1 84 ? 0.299 -8.384 16.544 1.00 96.94 84 ALA A O 1
ATOM 682 N N . ILE A 1 85 ? 0.286 -6.207 16.024 1.00 95.94 85 ILE A N 1
ATOM 683 C CA . ILE A 1 85 ? -1.080 -6.201 15.481 1.00 95.94 85 ILE A CA 1
ATOM 684 C C . ILE A 1 85 ? -1.170 -7.062 14.219 1.00 95.94 85 ILE A C 1
ATOM 686 O O . ILE A 1 85 ? -2.128 -7.816 14.047 1.00 95.94 85 ILE A O 1
ATOM 690 N N . ASN A 1 86 ? -0.189 -6.957 13.322 1.00 95.88 86 ASN A N 1
ATOM 691 C CA . ASN A 1 86 ? -0.189 -7.678 12.053 1.00 95.88 86 ASN A CA 1
ATOM 692 C C . ASN A 1 86 ? 0.021 -9.191 12.226 1.00 95.88 86 ASN A C 1
ATOM 694 O O . ASN A 1 86 ? -0.369 -9.955 11.354 1.00 95.88 86 ASN A O 1
ATOM 698 N N . SER A 1 87 ? 0.607 -9.624 13.344 1.00 95.44 87 SER A N 1
ATOM 699 C CA . SER A 1 87 ? 0.823 -11.039 13.674 1.00 95.44 87 SER A CA 1
ATOM 700 C C . SER A 1 87 ? -0.322 -11.681 14.467 1.00 95.44 87 SER A C 1
ATOM 702 O O . SER A 1 87 ? -0.289 -12.886 14.706 1.00 95.44 87 SER A O 1
ATOM 704 N N . GLU A 1 88 ? -1.365 -10.924 14.836 1.00 94.62 88 GLU A N 1
ATOM 705 C CA . GLU A 1 88 ? -2.564 -11.479 15.492 1.00 94.62 88 GLU A CA 1
ATOM 706 C C . GLU A 1 88 ? -3.316 -12.490 14.611 1.00 94.62 88 GLU A C 1
ATOM 708 O O . GLU A 1 88 ? -4.061 -13.324 15.129 1.00 94.62 88 GLU A O 1
ATOM 713 N N . PHE A 1 89 ? -3.136 -12.408 13.290 1.00 91.88 89 PHE A N 1
ATOM 714 C CA . PHE A 1 89 ? -3.786 -13.262 12.305 1.00 91.88 89 PHE A CA 1
ATOM 715 C C . PHE A 1 89 ? -2.745 -13.838 11.346 1.00 91.88 89 PHE A C 1
ATOM 717 O O . PHE A 1 89 ? -1.857 -13.133 10.881 1.00 91.88 89 PHE A O 1
ATOM 724 N N . ASP A 1 90 ? -2.888 -15.119 11.015 1.00 86.88 90 ASP A N 1
ATOM 725 C CA . ASP A 1 90 ? -1.990 -15.842 10.105 1.00 86.88 90 ASP A CA 1
ATOM 726 C C . ASP A 1 90 ? -2.423 -15.773 8.627 1.00 86.88 90 ASP A C 1
ATOM 728 O O . ASP A 1 90 ? -1.805 -16.392 7.765 1.00 86.88 90 ASP A O 1
ATOM 732 N N . GLY A 1 91 ? -3.503 -15.039 8.332 1.00 80.00 91 GLY A N 1
ATOM 733 C CA . GLY A 1 91 ? -4.043 -14.861 6.981 1.00 80.00 91 GLY A CA 1
ATOM 734 C C . GLY A 1 91 ? -4.842 -16.049 6.432 1.00 80.00 91 GLY A C 1
ATOM 735 O O . GLY A 1 91 ? -5.277 -16.000 5.283 1.00 80.00 91 GLY A O 1
ATOM 736 N N . THR A 1 92 ? -5.073 -17.105 7.220 1.00 85.81 92 THR A N 1
ATOM 737 C CA . THR A 1 92 ? -5.777 -18.314 6.746 1.00 85.81 92 THR A CA 1
ATOM 738 C C . THR A 1 92 ? -7.295 -18.246 6.912 1.00 85.81 92 THR A C 1
ATOM 740 O O . THR A 1 92 ? -8.034 -18.977 6.247 1.00 85.81 92 THR A O 1
ATOM 743 N N . ALA A 1 93 ? -7.777 -17.370 7.794 1.00 87.88 93 ALA A N 1
ATOM 744 C CA . ALA A 1 93 ? -9.198 -17.222 8.058 1.00 87.88 93 ALA A CA 1
ATOM 745 C C . ALA A 1 93 ? -9.938 -16.626 6.841 1.00 87.88 93 ALA A C 1
ATOM 747 O O . ALA A 1 93 ? -9.421 -15.727 6.173 1.00 87.88 93 ALA A O 1
ATOM 748 N N . PRO A 1 94 ? -11.182 -17.060 6.564 1.00 91.00 94 PRO A N 1
ATOM 749 C CA . PRO A 1 94 ? -12.036 -16.378 5.601 1.00 91.00 94 PRO A CA 1
ATOM 750 C C . PRO A 1 94 ? -12.228 -14.913 5.993 1.00 91.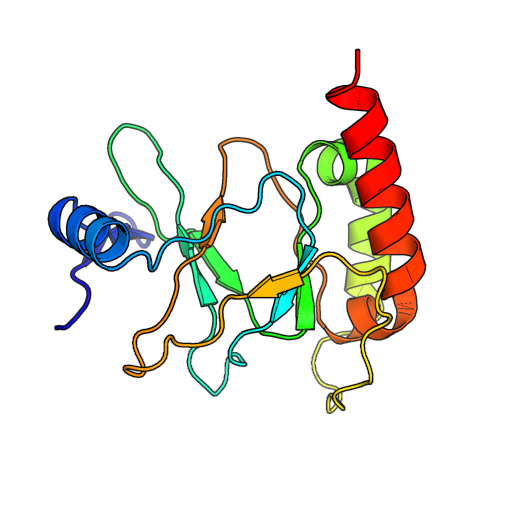00 94 PRO A C 1
ATOM 752 O O . PRO A 1 94 ? -12.463 -14.596 7.161 1.00 91.00 94 PRO A O 1
ATOM 755 N N . PHE A 1 95 ? -12.150 -14.018 5.015 1.00 93.56 95 PHE A N 1
ATOM 756 C CA . PHE A 1 95 ? -12.395 -12.596 5.217 1.00 93.56 95 PHE A CA 1
ATOM 757 C C . PHE A 1 95 ? -13.795 -12.222 4.742 1.00 93.56 95 PHE A C 1
ATOM 759 O O . PHE A 1 95 ? -14.249 -12.688 3.699 1.00 93.56 95 PHE A O 1
ATOM 766 N N . THR A 1 96 ? -14.481 -11.391 5.523 1.00 93.31 96 THR A N 1
ATOM 767 C CA . THR A 1 96 ? -15.784 -10.830 5.159 1.00 93.31 96 THR A CA 1
ATOM 768 C C . THR A 1 96 ? -15.649 -9.321 5.088 1.00 93.31 96 THR A C 1
ATOM 770 O O . THR A 1 96 ? -15.262 -8.684 6.071 1.00 93.31 96 THR A O 1
ATOM 773 N N . GLU A 1 97 ? -15.975 -8.772 3.922 1.00 94.12 97 GLU A N 1
ATOM 774 C CA . GLU A 1 97 ? -16.028 -7.332 3.694 1.00 94.12 97 GLU A CA 1
ATOM 775 C C . GLU A 1 97 ? -17.000 -6.658 4.666 1.00 94.12 97 GLU A C 1
ATOM 777 O O . GLU A 1 97 ? -17.999 -7.246 5.088 1.00 94.12 97 GLU A O 1
ATOM 782 N N . TYR A 1 98 ? -16.703 -5.416 5.032 1.00 95.44 98 TYR A N 1
ATOM 783 C CA . TYR A 1 98 ? -17.452 -4.682 6.044 1.00 95.44 98 TYR A CA 1
ATOM 784 C C . T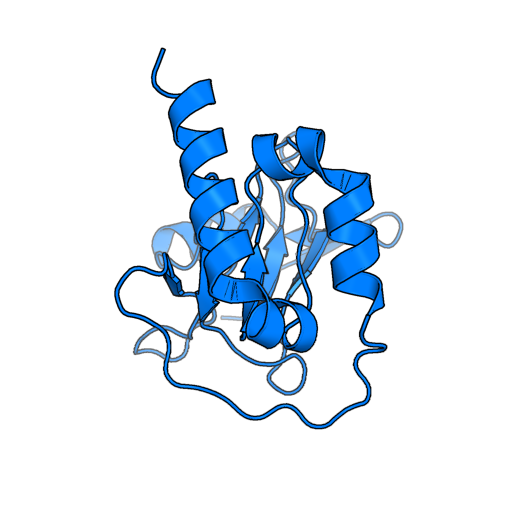YR A 1 98 ? -17.730 -3.249 5.598 1.00 95.44 98 TYR A C 1
ATOM 786 O O . TYR A 1 98 ? -17.057 -2.703 4.725 1.00 95.44 98 TYR A O 1
ATOM 794 N N . GLU A 1 99 ? -18.738 -2.627 6.207 1.00 96.69 99 GLU A N 1
ATOM 795 C CA . GLU A 1 99 ? -19.027 -1.219 5.957 1.00 96.69 99 GLU A CA 1
ATOM 796 C C . GLU A 1 99 ? -17.891 -0.347 6.489 1.00 96.69 99 GLU A C 1
ATOM 798 O O . GLU A 1 99 ? -17.548 -0.387 7.671 1.00 96.69 99 GLU A O 1
ATOM 803 N N . ILE A 1 100 ? -17.303 0.449 5.600 1.00 97.06 100 ILE A N 1
ATOM 804 C CA . ILE A 1 100 ? -16.178 1.308 5.948 1.00 97.06 100 ILE A CA 1
ATOM 805 C C . ILE A 1 100 ? -16.711 2.605 6.566 1.00 97.06 100 ILE A C 1
ATOM 807 O O . ILE A 1 100 ? -17.528 3.282 5.930 1.00 97.06 100 ILE A O 1
ATOM 811 N N . PRO A 1 101 ? -16.233 3.007 7.757 1.00 95.62 101 PRO A N 1
ATOM 812 C CA . PRO A 1 101 ? -16.606 4.287 8.344 1.00 95.62 101 PRO A CA 1
ATOM 813 C C . PRO A 1 101 ? -16.240 5.464 7.425 1.00 95.62 101 PRO A C 1
ATOM 815 O O . PRO A 1 101 ? -15.168 5.505 6.820 1.00 95.62 101 PRO A O 1
ATOM 818 N N . SER A 1 102 ? -17.115 6.467 7.331 1.00 95.00 102 SER A N 1
ATOM 819 C CA . SER A 1 102 ? -16.972 7.577 6.371 1.00 95.00 102 SER A CA 1
ATOM 820 C C . SER A 1 102 ? -15.756 8.477 6.611 1.00 95.00 102 SER A C 1
ATOM 822 O O . SER A 1 102 ? -15.388 9.264 5.742 1.00 95.00 102 SER A O 1
ATOM 824 N N . ASN A 1 103 ? -15.161 8.416 7.802 1.00 94.75 103 ASN A N 1
ATOM 825 C CA . ASN A 1 103 ? -13.970 9.177 8.172 1.00 94.75 103 ASN A CA 1
ATOM 826 C C . ASN A 1 103 ? -12.661 8.511 7.727 1.00 94.75 103 ASN A C 1
ATOM 828 O O . ASN A 1 103 ? -11.609 9.119 7.894 1.00 94.75 103 ASN A O 1
ATOM 832 N N . ILE A 1 104 ? -12.698 7.289 7.192 1.00 97.75 104 ILE A N 1
ATOM 833 C CA . ILE A 1 104 ? -11.494 6.562 6.791 1.00 97.75 104 ILE A CA 1
ATOM 834 C C . ILE A 1 104 ? -10.971 7.095 5.456 1.00 97.75 104 ILE A C 1
ATOM 836 O O . ILE A 1 104 ? -11.690 7.179 4.463 1.00 97.75 104 ILE A O 1
ATOM 840 N N . GLN A 1 105 ? -9.678 7.416 5.420 1.00 97.00 105 GLN A N 1
ATOM 841 C CA . GLN A 1 105 ? -8.976 7.735 4.180 1.00 97.00 105 GLN A CA 1
ATOM 842 C C . GLN A 1 105 ? -8.811 6.471 3.335 1.00 97.00 105 GLN A C 1
ATOM 844 O O . GLN A 1 105 ? -8.218 5.488 3.785 1.00 97.00 105 GLN A O 1
ATOM 849 N N . LEU A 1 106 ? -9.289 6.548 2.097 1.00 98.00 106 LEU A N 1
ATOM 850 C CA . LEU A 1 106 ? -9.275 5.458 1.131 1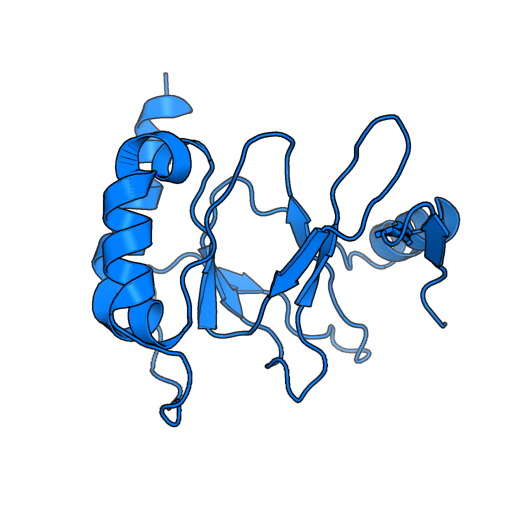.00 98.00 106 LEU A CA 1
ATOM 851 C C . LEU A 1 106 ? -8.186 5.671 0.078 1.00 98.00 106 LEU A C 1
ATOM 853 O O . LEU A 1 106 ? -7.992 6.785 -0.415 1.00 98.00 106 LEU A O 1
ATOM 857 N N . LEU A 1 107 ? -7.530 4.582 -0.306 1.00 98.06 107 LEU A N 1
ATOM 858 C CA . LEU A 1 107 ? -6.657 4.482 -1.468 1.00 98.06 107 LEU A CA 1
ATOM 859 C C . LEU A 1 107 ? -7.404 3.679 -2.538 1.00 98.06 107 LEU A C 1
ATOM 861 O O . LEU A 1 107 ? -7.463 2.453 -2.472 1.00 98.06 107 LEU A O 1
ATOM 865 N N . ASP A 1 108 ? -8.030 4.368 -3.497 1.00 97.38 108 ASP A N 1
ATOM 866 C CA . ASP A 1 108 ? -8.828 3.713 -4.540 1.00 97.38 108 ASP A CA 1
ATOM 867 C C . ASP A 1 108 ? -7.941 3.149 -5.658 1.00 97.38 108 ASP A C 1
ATOM 869 O O . ASP A 1 108 ? -7.638 3.816 -6.655 1.00 97.38 108 ASP A O 1
ATOM 873 N N . LEU A 1 109 ? -7.563 1.890 -5.478 1.00 98.06 109 LEU A N 1
ATOM 874 C CA . LEU A 1 109 ? -6.763 1.050 -6.364 1.00 98.06 109 LEU A CA 1
ATOM 875 C C . LEU A 1 109 ? -7.622 0.071 -7.185 1.00 98.06 109 LEU A C 1
ATOM 877 O O . LEU A 1 109 ? -7.086 -0.780 -7.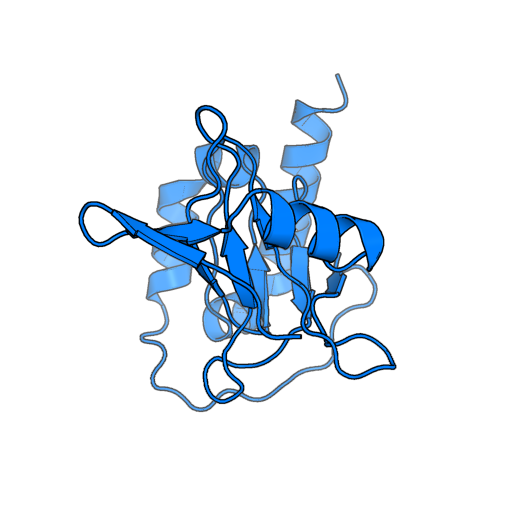896 1.00 98.06 109 LEU A O 1
ATOM 881 N N . ARG A 1 110 ? -8.954 0.207 -7.155 1.00 96.88 110 ARG A N 1
ATOM 882 C CA . ARG A 1 110 ? -9.845 -0.567 -8.030 1.00 96.88 110 ARG A CA 1
ATOM 883 C C . ARG A 1 110 ? -9.557 -0.237 -9.498 1.00 96.88 110 ARG A C 1
ATOM 885 O O . ARG A 1 110 ? -9.199 0.914 -9.797 1.00 96.88 110 ARG A O 1
ATOM 892 N N . PRO A 1 111 ? -9.757 -1.200 -10.419 1.00 94.81 111 PRO A N 1
ATOM 893 C CA . PRO A 1 111 ? -9.641 -0.940 -11.844 1.00 94.81 111 PRO A CA 1
ATOM 894 C C . PRO A 1 111 ? -10.462 0.279 -12.271 1.00 94.81 111 PRO A C 1
ATOM 896 O O . PRO A 1 111 ? -11.537 0.550 -11.729 1.00 94.81 111 PRO A O 1
ATOM 899 N N . ASN A 1 112 ? -9.951 1.037 -13.239 1.00 93.56 112 ASN A N 1
ATOM 900 C CA . ASN A 1 112 ? -10.693 2.169 -13.787 1.00 93.56 112 ASN A CA 1
ATOM 901 C C . ASN A 1 112 ? -11.928 1.690 -14.589 1.00 93.56 112 ASN A C 1
ATOM 903 O O . ASN A 1 112 ? -12.157 0.496 -14.771 1.00 93.56 112 ASN A O 1
ATOM 907 N N . GLN A 1 113 ? -12.717 2.624 -15.128 1.00 91.62 113 GLN A N 1
ATOM 908 C CA . GLN A 1 113 ? -13.927 2.298 -15.906 1.00 91.62 113 GLN A CA 1
ATOM 909 C C . GLN A 1 113 ? -13.663 1.458 -17.170 1.00 91.62 113 GLN A C 1
ATOM 911 O O . GLN A 1 113 ? -14.585 0.854 -17.707 1.00 91.62 113 GLN A O 1
ATOM 916 N N . GLN A 1 114 ? -12.418 1.416 -17.648 1.00 92.12 114 GLN A N 1
ATOM 917 C CA . GLN A 1 114 ? -11.984 0.613 -18.792 1.00 92.12 114 GLN A CA 1
ATOM 918 C C . GLN A 1 114 ? -11.421 -0.755 -18.364 1.00 92.12 114 GLN A C 1
ATOM 920 O O . GLN A 1 114 ? -10.927 -1.503 -19.203 1.00 92.12 114 GLN A O 1
ATOM 925 N N . GLY A 1 115 ? -11.463 -1.081 -17.067 1.00 91.88 115 GLY A N 1
ATOM 926 C CA . GLY A 1 115 ? -10.908 -2.313 -16.507 1.00 91.88 115 GLY A CA 1
ATOM 927 C C . GLY A 1 115 ? -9.383 -2.308 -16.364 1.00 91.88 115 GLY A C 1
ATOM 928 O O . GLY A 1 115 ? -8.800 -3.351 -16.077 1.00 91.88 115 GLY A O 1
ATOM 929 N N . LEU A 1 116 ? -8.718 -1.162 -16.548 1.00 93.75 116 LEU A N 1
ATOM 930 C CA . LEU A 1 116 ? -7.267 -1.061 -16.392 1.00 93.75 116 LEU A CA 1
ATOM 931 C C . LEU A 1 116 ? -6.896 -1.031 -14.909 1.00 93.75 116 LEU A C 1
ATOM 933 O O . LEU A 1 116 ? -7.453 -0.251 -14.130 1.00 93.75 116 LEU A O 1
ATOM 937 N N . ARG A 1 117 ? -5.937 -1.879 -14.534 1.00 94.81 117 ARG A N 1
ATOM 938 C CA . ARG A 1 117 ? -5.441 -2.004 -13.161 1.00 94.81 117 ARG A CA 1
ATOM 939 C C . ARG A 1 117 ? -4.615 -0.786 -12.770 1.00 94.81 117 ARG A C 1
ATOM 941 O O . ARG A 1 117 ? -3.781 -0.322 -13.549 1.00 94.81 117 ARG A O 1
ATOM 948 N N . LYS A 1 118 ? -4.830 -0.307 -11.548 1.00 97.00 118 LYS A N 1
ATOM 949 C CA . LYS A 1 118 ? -4.000 0.731 -10.941 1.00 97.00 118 LYS A CA 1
ATOM 950 C C . LYS A 1 118 ? -2.812 0.106 -10.217 1.00 97.00 118 LYS A C 1
ATOM 952 O O . LYS A 1 118 ? -2.873 -1.040 -9.781 1.00 97.00 118 LYS A O 1
ATOM 957 N N . TRP A 1 119 ? -1.751 0.886 -10.102 1.00 97.62 119 TRP A N 1
ATOM 958 C CA . TRP A 1 119 ? -0.504 0.548 -9.436 1.00 97.62 119 TRP A CA 1
ATOM 959 C C . TRP A 1 119 ? -0.278 1.514 -8.283 1.00 97.62 119 TRP A C 1
ATOM 961 O O . TRP A 1 119 ? -0.632 2.692 -8.370 1.00 97.62 119 TRP A O 1
ATOM 971 N N . LEU A 1 120 ? 0.331 1.021 -7.214 1.00 98.12 120 LEU A N 1
ATOM 972 C CA . LEU A 1 120 ? 0.753 1.845 -6.092 1.00 98.12 120 LEU A CA 1
ATOM 973 C C . LEU A 1 120 ? 2.236 2.185 -6.253 1.00 98.12 120 LEU A C 1
ATOM 975 O O . LEU A 1 120 ? 3.056 1.293 -6.472 1.00 98.12 120 LEU A O 1
ATOM 979 N N . ILE A 1 121 ? 2.587 3.461 -6.107 1.00 97.12 121 ILE A N 1
ATOM 980 C CA . ILE A 1 121 ? 3.984 3.872 -5.959 1.00 97.12 121 ILE A CA 1
ATOM 981 C C . ILE A 1 121 ? 4.253 4.259 -4.504 1.00 97.12 121 ILE A C 1
ATOM 983 O O . ILE A 1 121 ? 3.530 5.067 -3.911 1.00 97.12 121 ILE A O 1
ATOM 987 N N . LEU A 1 122 ? 5.296 3.668 -3.920 1.00 95.44 122 LEU A N 1
ATOM 988 C CA . LEU A 1 122 ? 5.774 4.026 -2.585 1.00 95.44 122 LEU A CA 1
ATOM 989 C C . LEU A 1 122 ? 6.950 5.000 -2.669 1.00 95.44 122 LEU A C 1
ATOM 991 O O . LEU A 1 122 ? 7.762 4.961 -3.596 1.00 95.44 122 LEU A O 1
ATOM 995 N N . GLY A 1 123 ? 7.053 5.864 -1.659 1.00 90.19 123 GLY A N 1
ATOM 996 C CA . GLY A 1 123 ? 8.216 6.727 -1.481 1.00 90.19 123 GLY A CA 1
ATOM 997 C C . GLY A 1 123 ? 9.459 5.958 -1.013 1.00 90.19 123 GLY A C 1
ATOM 998 O O . GLY A 1 123 ? 9.434 4.749 -0.794 1.00 90.19 123 GLY A O 1
ATOM 999 N N . LYS A 1 124 ? 10.560 6.692 -0.804 1.00 88.38 124 LYS A N 1
ATOM 1000 C CA . LYS A 1 124 ? 11.830 6.123 -0.307 1.00 88.38 124 LYS A CA 1
ATOM 1001 C C . LYS A 1 124 ? 11.756 5.631 1.140 1.00 88.38 124 LYS A C 1
ATOM 1003 O O . LYS A 1 124 ? 12.505 4.740 1.528 1.00 88.38 124 LYS A O 1
ATOM 1008 N N . ALA A 1 125 ? 10.908 6.252 1.957 1.00 91.69 125 ALA A N 1
ATOM 1009 C CA . ALA A 1 125 ? 10.748 5.875 3.353 1.00 91.69 125 ALA A CA 1
ATOM 1010 C C . ALA A 1 125 ? 9.901 4.601 3.471 1.00 91.69 125 ALA A C 1
ATOM 1012 O O . ALA A 1 125 ? 8.940 4.415 2.727 1.00 91.69 125 ALA A O 1
ATOM 1013 N N . ALA A 1 126 ? 10.254 3.735 4.421 1.00 91.62 126 ALA A N 1
ATOM 1014 C CA . ALA A 1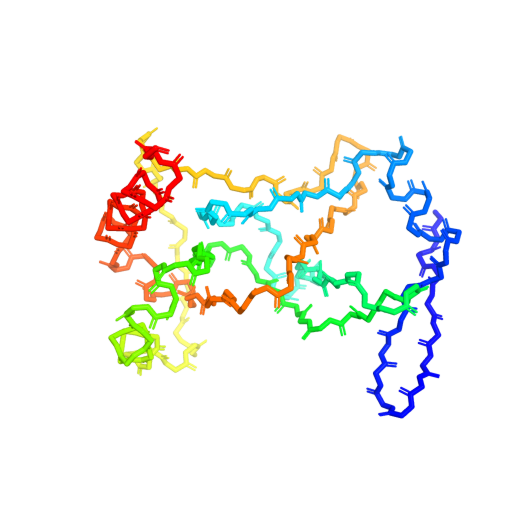 126 ? 9.510 2.508 4.672 1.00 91.62 126 ALA A CA 1
ATOM 1015 C C . ALA A 1 126 ? 8.069 2.817 5.102 1.00 91.62 126 ALA A C 1
ATOM 1017 O O . ALA A 1 126 ? 7.835 3.704 5.921 1.00 91.62 126 ALA A O 1
ATOM 1018 N N . GLN A 1 127 ? 7.122 2.054 4.567 1.00 95.94 127 GLN A N 1
ATOM 1019 C CA . GLN A 1 127 ? 5.710 2.090 4.926 1.00 95.94 127 GLN A CA 1
ATOM 1020 C C . GLN A 1 127 ? 5.263 0.667 5.249 1.00 95.94 127 GLN A C 1
ATOM 1022 O O . GLN A 1 127 ? 5.584 -0.257 4.501 1.00 95.94 127 GLN A O 1
ATOM 1027 N N . TRP A 1 128 ? 4.568 0.489 6.369 1.00 96.31 128 TRP A N 1
ATOM 1028 C CA . TRP A 1 128 ? 4.064 -0.810 6.803 1.00 96.31 128 TRP A CA 1
ATOM 1029 C C . TRP A 1 128 ? 2.708 -1.102 6.161 1.00 96.31 128 TRP A C 1
ATOM 1031 O O . TRP A 1 128 ? 1.849 -0.220 6.122 1.00 96.31 128 TRP A O 1
ATOM 1041 N N . ILE A 1 129 ? 2.499 -2.335 5.706 1.00 97.31 129 ILE A N 1
ATOM 1042 C CA . ILE A 1 129 ? 1.197 -2.835 5.257 1.00 97.31 129 ILE A CA 1
ATOM 1043 C C . ILE A 1 129 ? 0.610 -3.738 6.344 1.00 97.31 129 ILE A C 1
ATOM 1045 O O . ILE A 1 129 ? 1.298 -4.611 6.876 1.00 97.31 129 ILE A O 1
ATOM 1049 N N . ILE A 1 130 ? -0.632 -3.475 6.742 1.00 97.75 130 ILE A N 1
ATOM 1050 C CA . ILE A 1 130 ? -1.340 -4.245 7.762 1.00 97.75 130 ILE A CA 1
ATOM 1051 C C . ILE A 1 130 ? -2.367 -5.119 7.050 1.00 97.75 130 ILE A C 1
ATOM 1053 O O . ILE A 1 130 ? -3.219 -4.602 6.326 1.00 97.75 130 ILE A O 1
ATOM 1057 N N . ASN A 1 131 ? -2.306 -6.429 7.289 1.00 96.62 131 ASN A N 1
ATOM 1058 C CA . ASN A 1 131 ? -3.175 -7.419 6.667 1.00 96.62 131 ASN A CA 1
ATOM 1059 C C . ASN A 1 131 ? -4.655 -7.099 6.924 1.00 96.62 131 ASN A C 1
ATOM 1061 O O . ASN A 1 131 ? -5.020 -6.456 7.917 1.00 96.62 131 ASN A O 1
ATOM 1065 N N . ARG A 1 132 ? -5.531 -7.583 6.046 1.00 96.81 132 ARG A N 1
ATOM 1066 C CA . ARG A 1 132 ? -6.968 -7.272 6.069 1.00 96.81 132 ARG A CA 1
ATOM 1067 C C . ARG A 1 132 ? -7.698 -7.620 7.373 1.00 96.81 132 ARG A C 1
ATOM 1069 O O . ARG A 1 132 ? -8.603 -6.889 7.771 1.00 96.81 132 ARG A O 1
ATOM 1076 N N . HIS A 1 133 ? -7.312 -8.689 8.073 1.00 96.50 133 HIS A N 1
ATOM 1077 C CA . HIS A 1 133 ? -7.975 -9.111 9.315 1.00 96.50 133 HIS A CA 1
ATOM 1078 C C . HIS A 1 133 ? -7.595 -8.200 10.482 1.00 96.50 133 HIS A C 1
ATOM 1080 O O . HIS A 1 133 ? -8.465 -7.709 11.208 1.00 96.50 133 HIS A O 1
ATOM 1086 N N . SER A 1 134 ? -6.301 -7.908 10.615 1.00 97.06 134 SER A N 1
ATOM 1087 C CA . SER A 1 134 ? -5.800 -6.923 11.573 1.00 97.06 134 SER A CA 1
ATOM 1088 C C . SER A 1 134 ? -6.366 -5.537 11.275 1.00 97.06 134 SER A C 1
ATOM 1090 O O . SER A 1 134 ? -6.801 -4.839 12.190 1.00 97.06 134 SER A O 1
ATOM 1092 N N . THR A 1 135 ? -6.439 -5.166 9.996 1.00 97.62 135 THR A N 1
ATOM 1093 C CA . THR A 1 135 ? -7.060 -3.916 9.556 1.00 97.62 135 THR A CA 1
ATOM 1094 C C . THR A 1 135 ? -8.517 -3.842 9.989 1.00 97.62 135 THR A C 1
ATOM 1096 O O . THR A 1 135 ? -8.887 -2.880 10.648 1.00 97.62 135 THR A O 1
ATOM 1099 N N . GLN A 1 136 ? -9.333 -4.861 9.710 1.00 97.12 136 GLN A N 1
ATOM 1100 C CA . GLN A 1 136 ? -10.743 -4.888 10.113 1.00 97.12 136 GLN A CA 1
ATOM 1101 C C . GLN A 1 136 ? -10.927 -4.707 11.625 1.00 97.12 136 GLN A C 1
ATOM 1103 O O . GLN A 1 136 ? -11.798 -3.955 12.056 1.00 97.12 136 GLN A O 1
ATOM 1108 N N . LYS A 1 137 ? -10.104 -5.378 12.437 1.00 97.06 137 LYS A N 1
ATOM 1109 C CA . LYS A 1 137 ? -10.196 -5.305 13.900 1.00 97.06 137 LYS A CA 1
ATOM 1110 C C . LYS A 1 137 ? -9.756 -3.949 14.462 1.00 97.06 137 LYS A C 1
ATOM 1112 O O . LYS A 1 137 ? -10.309 -3.507 15.467 1.00 97.06 137 LYS A O 1
ATOM 1117 N N . HIS A 1 138 ? -8.767 -3.306 13.840 1.00 97.81 138 HIS A N 1
ATOM 1118 C CA . HIS A 1 138 ? -8.071 -2.138 14.398 1.00 97.81 138 HIS A CA 1
ATOM 1119 C C . HIS A 1 138 ? -8.214 -0.859 13.559 1.00 97.81 138 HIS A C 1
ATOM 1121 O O . HIS A 1 138 ? -7.505 0.114 13.820 1.00 97.81 138 HIS A O 1
ATOM 1127 N N . LEU A 1 139 ? -9.117 -0.832 12.570 1.00 98.19 139 LEU A N 1
ATOM 1128 C CA . LEU A 1 139 ? -9.198 0.222 11.550 1.00 98.19 139 LEU A CA 1
ATOM 1129 C C . LEU A 1 139 ? -9.258 1.633 12.138 1.00 98.19 139 LEU A C 1
ATOM 1131 O O . LEU A 1 139 ? -8.514 2.509 11.701 1.00 98.19 139 LEU A O 1
ATOM 1135 N N . ASP A 1 140 ? -10.111 1.853 13.138 1.00 97.31 140 ASP A N 1
ATOM 1136 C CA . ASP A 1 140 ? -10.282 3.173 13.748 1.00 97.31 140 ASP A CA 1
ATOM 1137 C C . ASP A 1 140 ? -8.994 3.667 14.409 1.00 97.31 140 ASP A C 1
ATOM 1139 O O . ASP A 1 140 ? -8.611 4.827 14.240 1.00 97.31 140 ASP A O 1
ATOM 1143 N N . TRP A 1 141 ? -8.303 2.785 15.137 1.00 97.75 141 TRP A N 1
ATOM 1144 C CA . TRP A 1 141 ? -7.040 3.119 15.791 1.00 97.75 141 TRP A CA 1
ATOM 1145 C C . TRP A 1 141 ? -5.937 3.362 14.762 1.00 97.75 141 TRP A C 1
ATOM 1147 O O . TRP A 1 141 ? -5.299 4.416 14.797 1.00 97.75 141 TRP A O 1
ATOM 1157 N N . LEU A 1 142 ? -5.772 2.435 13.809 1.00 98.38 142 LEU A N 1
ATOM 1158 C CA . LEU A 1 142 ? -4.807 2.558 12.716 1.00 98.38 142 LEU A CA 1
ATOM 1159 C C . LEU A 1 142 ? -5.002 3.886 11.996 1.00 98.38 142 LEU A C 1
ATOM 1161 O O . LEU A 1 142 ? -4.058 4.659 11.856 1.00 98.38 142 LEU A O 1
ATOM 1165 N N . HIS A 1 143 ? -6.236 4.186 11.593 1.00 98.25 143 HIS A N 1
ATOM 1166 C CA . HIS A 1 143 ? -6.537 5.390 10.846 1.00 98.25 143 HIS A CA 1
ATOM 1167 C C . HIS A 1 143 ? -6.304 6.656 11.665 1.00 98.25 143 HIS A C 1
ATOM 1169 O O . HIS A 1 143 ? -5.568 7.537 11.217 1.00 98.25 143 HIS A O 1
ATOM 1175 N N . LYS A 1 144 ? -6.876 6.745 12.868 1.00 97.88 144 LYS A N 1
ATOM 1176 C CA . LYS A 1 144 ? -6.753 7.933 13.714 1.00 97.88 144 LYS A CA 1
ATOM 1177 C C . LYS A 1 144 ? -5.291 8.244 14.040 1.00 97.88 144 LYS A C 1
ATOM 1179 O O . LYS A 1 144 ? -4.836 9.355 13.778 1.00 97.88 144 LYS A O 1
ATOM 1184 N N . THR A 1 145 ? -4.546 7.266 14.551 1.00 97.94 145 THR A N 1
ATOM 1185 C CA . THR A 1 145 ? -3.150 7.465 14.963 1.00 97.94 145 THR A CA 1
ATOM 1186 C C . THR A 1 145 ? -2.246 7.756 13.768 1.00 97.94 145 THR A C 1
ATOM 1188 O O . THR A 1 145 ? -1.405 8.653 13.840 1.00 97.94 145 THR A O 1
ATOM 1191 N N . ASN A 1 146 ? -2.461 7.086 12.631 1.00 98.12 146 ASN A N 1
ATOM 1192 C CA . ASN A 1 146 ? -1.742 7.387 11.398 1.00 98.12 146 ASN A CA 1
ATOM 1193 C C . ASN A 1 146 ? -1.934 8.857 10.973 1.00 98.12 146 ASN A C 1
ATOM 1195 O O . ASN A 1 146 ? -0.951 9.538 10.678 1.00 98.12 146 ASN A O 1
ATOM 1199 N N . GLN A 1 147 ? -3.172 9.369 10.974 1.00 96.75 147 GLN A N 1
ATOM 1200 C CA . GLN A 1 147 ? -3.447 10.763 10.598 1.00 96.75 147 GLN A CA 1
ATOM 1201 C C . GLN A 1 147 ? -2.881 11.775 11.602 1.00 96.75 147 GLN A C 1
ATOM 1203 O O . GLN A 1 147 ? -2.327 12.795 11.189 1.00 96.75 147 GLN A O 1
ATOM 1208 N N . GLU A 1 148 ? -2.977 11.494 12.904 1.00 96.81 148 GLU A N 1
ATOM 1209 C CA . GLU A 1 148 ? -2.416 12.347 13.961 1.00 96.81 148 GLU A CA 1
ATOM 1210 C C . GLU A 1 148 ? -0.896 12.500 13.808 1.00 96.81 148 GLU A C 1
ATOM 1212 O O . GLU A 1 148 ? -0.379 13.621 13.793 1.00 96.81 148 GLU A O 1
ATOM 1217 N N . ILE A 1 149 ? -0.179 11.388 13.609 1.00 96.44 149 ILE A N 1
ATOM 1218 C CA . ILE A 1 149 ? 1.278 11.405 13.424 1.00 96.44 149 ILE A CA 1
ATOM 1219 C C . ILE A 1 149 ? 1.649 12.147 12.143 1.00 96.44 149 ILE A C 1
ATOM 1221 O O . ILE A 1 149 ? 2.529 13.009 12.174 1.00 96.44 149 ILE A O 1
ATOM 1225 N N . TRP A 1 150 ? 0.958 11.870 11.032 1.00 95.50 150 TRP A N 1
ATOM 1226 C CA . TRP A 1 150 ? 1.198 12.585 9.778 1.00 95.50 150 TRP A CA 1
ATOM 1227 C C . TRP A 1 150 ? 1.043 14.101 9.952 1.00 95.50 150 TRP A C 1
ATOM 1229 O O . TRP A 1 150 ? 1.919 14.869 9.551 1.00 95.50 150 TRP A O 1
ATOM 1239 N N . GLY A 1 151 ? -0.056 14.530 10.581 1.00 94.50 151 GLY A N 1
ATOM 1240 C CA . GLY A 1 151 ? -0.334 15.939 10.850 1.00 94.50 151 GLY A CA 1
ATOM 1241 C C . GLY A 1 151 ? 0.736 16.599 11.718 1.00 94.50 151 GLY A C 1
ATOM 1242 O O . GLY A 1 151 ? 1.141 17.717 11.420 1.00 94.50 151 GLY A O 1
ATOM 1243 N N . SER A 1 152 ? 1.250 15.899 12.734 1.00 93.50 152 SER A N 1
ATOM 1244 C CA . SER A 1 152 ? 2.313 16.425 13.604 1.00 93.50 152 SER A CA 1
ATOM 1245 C C . SER A 1 152 ? 3.654 16.625 12.888 1.00 93.50 152 SER A C 1
ATOM 1247 O O . SER A 1 152 ? 4.370 17.576 13.187 1.00 93.50 152 SER A O 1
ATOM 1249 N N . MET A 1 153 ? 3.979 15.763 11.918 1.00 90.44 153 MET A N 1
ATOM 1250 C CA . MET A 1 153 ? 5.277 15.770 11.232 1.00 90.44 153 MET A CA 1
ATOM 1251 C C . MET A 1 153 ? 5.322 16.696 10.016 1.00 90.44 153 MET A C 1
ATOM 1253 O O . MET A 1 153 ? 6.385 17.202 9.667 1.00 90.44 153 MET A O 1
ATOM 1257 N N . VAL A 1 154 ? 4.183 16.899 9.348 1.00 85.00 154 VAL A N 1
ATOM 1258 C CA . VAL A 1 154 ? 4.093 17.719 8.124 1.00 85.00 154 VAL A CA 1
ATOM 1259 C C . VAL A 1 154 ? 3.434 19.079 8.391 1.00 85.00 154 VAL A C 1
ATOM 1261 O O . VAL A 1 154 ? 3.543 19.985 7.572 1.00 85.00 154 VAL A O 1
ATOM 1264 N N . GLY A 1 155 ? 2.759 19.241 9.533 1.00 65.75 155 GLY A N 1
ATOM 1265 C CA . GLY A 1 155 ? 2.067 20.464 9.947 1.00 65.75 155 GLY A CA 1
ATOM 1266 C C . GLY A 1 155 ? 2.877 21.417 10.835 1.00 65.75 155 GLY A C 1
ATOM 1267 O O . GLY A 1 155 ? 2.261 22.140 11.616 1.00 65.75 155 GLY A O 1
ATOM 1268 N N . SER A 1 156 ? 4.215 21.410 10.742 1.00 48.59 156 SER A N 1
ATOM 1269 C CA . SER A 1 156 ? 5.121 22.358 11.428 1.00 48.59 156 SER A CA 1
ATOM 1270 C C . SER A 1 156 ? 5.642 23.434 10.483 1.00 48.59 156 SER A C 1
ATOM 1272 O O . SER A 1 156 ? 6.170 23.046 9.417 1.00 48.59 156 SER A O 1
#

pLDDT: mean 94.53, std 6.04, range [48.59, 98.62]

Foldseek 3Di:
DDFDWDDDPNWIWGDPVSVVVCVVVVQEFEALLKFAEAEAAVVVVAAFEWECDPNITTGDDGHHHQKTKFHLQCCVPCVVVLVVLLVVDPPPDDDDDDDDPPPTDYGYQYQDPVRHGHHYYYYPGDIDIRDNVSCVVCVVVRRVVSNVRVCVVVVD

Sequence (156 aa):
MEIEYYERDGINFLTANAVAYLMEQKLIVEAPKGGLILGPSHNEGGVNVFRWENDEFPIVAEFEGWEYLANPFFTAQYSQQLEAINSEFDGTAPFTEYEIPSNIQLLDLRPNQQGLRKWLILGKAAQWIINRHSTQKHLDWLHKTNQEIWGSMVGS

Organism: Runella slithyformis (strain ATCC 29530 / DSM 19594 / LMG 11500 / NCIMB 11436 / LSU 4) (NCBI:txid761193)

Secondary structure (DSSP, 8-state):
-PPPEEEETTEEEE-HHHHHHHHHTT-EEE-TT-EEEES--GGGT-EEEEE-BTTBEEEEEEE-TT-EEPPHHHHHHHHHHHHHHHTS--S-SPP---PPPTTS-EEE-S--TT-PPPEEEE-SS---EE-HHHHHHHHHHHHHHHHHHHHHHH--

Radius of gyration: 15.82 Å; chains: 1; bounding box: 38×41×41 Å